Protein AF-A0A1Y1LSM2-F1 (afdb_monomer_lite)

Organism: Photinus pyralis (NCBI:txid7054)

Foldseek 3Di:
DDDDDDDDDDDDDDDPPPPPDPVVNVVVVVVVVVLVPPQPQFPQDPQLVVLCVVLVHDSVVQLVCLVPLDPDPSNLSSLQSSCVVQVQADPVQHGDLVSQLPPQDDVSPPPRPRDCDPVNSVVQSVLLNVQSVVCVVVPDPDDGSSRSSVSSVVSRDDPPPVPDD

Secondary structure (DSSP, 8-state):
----------------------HHHHHHHHHHHHHHH--------HHHHHHHHHTT--HHHHHHHHHHT---HHHHHHHHHHHHHTTSB-TT--B-HHHHHHSSS-TTS----SS--HHHHHHHHHHHHHHHHHHHHS--SS-SHHHHHHHHHHH----TTS---

Radius of gyration: 28.7 Å; chains: 1; bounding box: 76×37×96 Å

pLDDT: mean 72.35, std 20.49, range [31.55, 97.56]

Sequence (165 aa):
MLLPHRQRNNTMFSSCKTFEIPLSILFLLIRLFEVNCMCFMLHVTDEERTCAELANLGKTPVLEFYQTNSESPKFVDYLDCVFLKWNFTTPTGSILFDNIIVSRGLAWKMSRMCEDTFSLIIELTEEFKKSAIFCKENPPSVLSPFTVRKCISENYRLSSRAVKT

InterPro domains:
  IPR036728 Pheromone/general odorant binding protein superfamily [SSF47565] (50-107)

Structure (mmCIF, N/CA/C/O backbone):
data_AF-A0A1Y1LSM2-F1
#
_entry.id   AF-A0A1Y1LSM2-F1
#
loop_
_atom_site.group_PDB
_atom_site.id
_atom_site.type_symbol
_atom_site.label_atom_id
_atom_site.label_alt_id
_atom_site.label_comp_id
_atom_site.label_asym_id
_atom_site.label_entity_id
_atom_site.label_seq_id
_atom_site.pdbx_PDB_ins_code
_atom_site.Cartn_x
_atom_site.Cartn_y
_atom_site.Cartn_z
_atom_site.occupancy
_atom_site.B_iso_or_equiv
_atom_site.auth_seq_id
_atom_site.auth_comp_id
_atom_site.auth_asym_id
_atom_site.auth_atom_id
_atom_site.pdbx_PDB_model_num
ATOM 1 N N . MET A 1 1 ? 57.751 27.047 -78.402 1.00 47.75 1 MET A N 1
ATOM 2 C CA . MET A 1 1 ? 57.325 25.642 -78.605 1.00 47.75 1 MET A CA 1
ATOM 3 C C . MET A 1 1 ? 58.192 24.764 -77.712 1.00 47.75 1 MET A C 1
ATOM 5 O O . MET A 1 1 ? 59.358 25.101 -77.582 1.00 47.75 1 MET A O 1
ATOM 9 N N . LEU A 1 2 ? 57.615 23.689 -77.154 1.00 39.78 2 LEU A N 1
ATOM 10 C CA . LEU A 1 2 ? 58.135 22.742 -76.139 1.00 39.78 2 LEU A CA 1
ATOM 11 C C . LEU A 1 2 ? 57.734 23.047 -74.678 1.00 39.78 2 LEU A C 1
ATOM 13 O O . LEU A 1 2 ? 58.355 23.838 -73.979 1.00 39.78 2 LEU A O 1
ATOM 17 N N . LEU A 1 3 ? 56.672 22.355 -74.244 1.00 42.84 3 LEU A N 1
ATOM 18 C CA . LEU A 1 3 ? 56.463 21.879 -72.867 1.00 42.84 3 LEU A CA 1
ATOM 19 C C . LEU A 1 3 ? 57.553 20.842 -72.522 1.00 42.84 3 LEU A C 1
ATOM 21 O O . LEU A 1 3 ? 58.036 20.179 -73.446 1.00 42.84 3 LEU A O 1
ATOM 25 N N . PRO A 1 4 ? 57.902 20.634 -71.233 1.00 50.62 4 PRO A N 1
ATOM 26 C CA . PRO A 1 4 ? 57.250 19.525 -70.515 1.00 50.62 4 PRO A CA 1
ATOM 27 C C . PRO A 1 4 ? 57.109 19.625 -68.971 1.00 50.62 4 PRO A C 1
ATOM 29 O O . PRO A 1 4 ? 57.801 20.380 -68.304 1.00 50.62 4 PRO A O 1
ATOM 32 N N . HIS A 1 5 ? 56.245 18.726 -68.458 1.00 38.12 5 HIS A N 1
ATOM 33 C CA . HIS A 1 5 ? 56.232 18.030 -67.146 1.00 38.12 5 HIS A CA 1
ATOM 34 C C . HIS A 1 5 ? 56.069 18.861 -65.845 1.00 38.12 5 HIS A C 1
ATOM 36 O O . HIS A 1 5 ? 56.944 19.619 -65.469 1.00 38.12 5 HIS A O 1
ATOM 42 N N . ARG A 1 6 ? 54.935 18.843 -65.114 1.00 43.31 6 ARG A N 1
ATOM 43 C CA . ARG A 1 6 ? 54.225 17.782 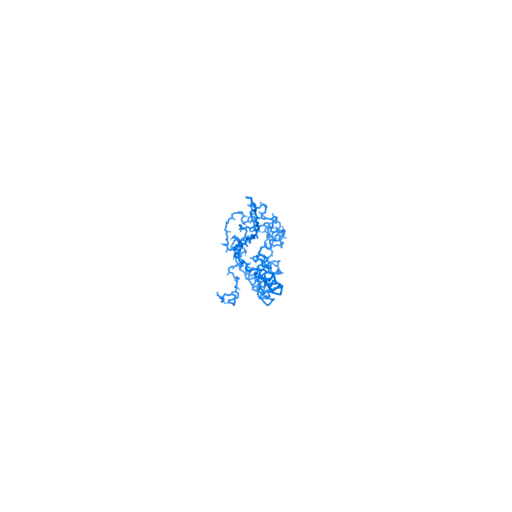-64.333 1.00 43.31 6 ARG A CA 1
ATOM 44 C C . ARG A 1 6 ? 54.916 17.374 -63.014 1.00 43.31 6 ARG A C 1
ATOM 46 O O . ARG A 1 6 ? 55.800 16.534 -63.063 1.00 43.31 6 ARG A O 1
ATOM 53 N N . GLN A 1 7 ? 54.362 17.810 -61.870 1.00 41.25 7 GLN A N 1
ATOM 54 C CA . GLN A 1 7 ? 54.066 17.030 -60.633 1.00 41.25 7 GLN A CA 1
ATOM 55 C C . GLN A 1 7 ? 53.359 17.957 -59.610 1.00 41.25 7 GLN A C 1
ATOM 57 O O . GLN A 1 7 ? 53.897 18.991 -59.251 1.00 41.25 7 GLN A O 1
ATOM 62 N N . ARG A 1 8 ? 52.038 17.840 -59.394 1.00 42.47 8 ARG A N 1
ATOM 63 C CA . ARG A 1 8 ? 51.301 17.089 -58.343 1.00 42.47 8 ARG A CA 1
ATOM 64 C C . ARG A 1 8 ? 51.698 17.375 -56.879 1.00 42.47 8 ARG A C 1
ATOM 66 O O . ARG A 1 8 ? 52.683 16.839 -56.402 1.00 42.47 8 ARG A O 1
ATOM 73 N N . ASN A 1 9 ? 50.787 18.106 -56.222 1.00 43.22 9 ASN A N 1
ATOM 74 C CA . ASN A 1 9 ? 50.176 17.934 -54.892 1.00 43.22 9 ASN A CA 1
ATOM 75 C C . ASN A 1 9 ? 51.058 17.676 -53.662 1.00 43.22 9 ASN A C 1
ATOM 77 O O . ASN A 1 9 ? 51.781 16.695 -53.619 1.00 43.22 9 ASN A O 1
ATOM 81 N N . ASN A 1 10 ? 50.775 18.421 -52.585 1.00 37.28 10 ASN A N 1
ATOM 82 C CA . ASN A 1 10 ? 50.530 17.827 -51.267 1.00 37.28 10 ASN A CA 1
ATOM 83 C C . ASN A 1 10 ? 49.589 18.718 -50.440 1.00 37.28 10 ASN A C 1
ATOM 85 O O . ASN A 1 10 ? 49.974 19.745 -49.889 1.00 37.28 10 ASN A O 1
ATOM 89 N N . THR A 1 11 ? 48.325 18.302 -50.380 1.00 41.06 11 THR A N 1
ATOM 90 C CA . THR A 1 11 ? 47.334 18.724 -49.388 1.00 41.06 11 THR A CA 1
ATOM 91 C C . THR A 1 11 ? 47.706 18.131 -48.034 1.00 41.06 11 THR A C 1
ATOM 93 O O . THR A 1 11 ? 47.759 16.912 -47.877 1.00 41.06 11 THR A O 1
ATOM 96 N N . MET A 1 12 ? 47.947 19.000 -47.061 1.00 37.84 12 MET A N 1
ATOM 97 C CA . MET A 1 12 ? 48.171 18.659 -45.662 1.00 37.84 12 MET A CA 1
ATOM 98 C C . MET A 1 12 ? 46.820 18.301 -45.021 1.00 37.84 12 MET A C 1
ATOM 100 O O . MET A 1 12 ? 46.089 19.177 -44.568 1.00 37.84 12 MET A O 1
ATOM 104 N N . PHE A 1 13 ? 46.451 17.017 -45.025 1.00 40.75 13 PHE A N 1
ATOM 105 C CA . PHE A 1 13 ? 45.347 16.517 -44.203 1.00 40.75 13 PHE A CA 1
ATOM 106 C C . PHE A 1 13 ? 45.872 16.246 -42.792 1.00 40.75 13 PHE A C 1
ATOM 108 O O . PHE A 1 13 ? 46.688 15.351 -42.574 1.00 40.75 13 PHE A O 1
ATOM 115 N N . SER A 1 14 ? 45.411 17.060 -41.841 1.00 39.75 14 SER A N 1
ATOM 116 C CA . SER A 1 14 ? 45.586 16.824 -40.411 1.00 39.75 14 SER A CA 1
ATOM 117 C C . SER A 1 14 ? 44.908 15.504 -40.048 1.00 39.75 14 SER A C 1
ATOM 119 O O . SER A 1 14 ? 43.707 15.327 -40.248 1.00 39.75 14 SER A O 1
ATOM 121 N N . SER A 1 15 ? 45.710 14.552 -39.586 1.00 35.53 15 SER A N 1
ATOM 122 C CA . SER A 1 15 ? 45.278 13.200 -39.260 1.00 35.53 15 SER A CA 1
ATOM 123 C C . SER A 1 15 ? 44.518 13.218 -37.930 1.00 35.53 15 SER A C 1
ATOM 125 O O . SER A 1 15 ? 45.124 13.284 -36.858 1.00 35.53 15 SER A O 1
ATOM 127 N N . CYS A 1 16 ? 43.184 13.176 -37.986 1.00 38.62 16 CYS A N 1
ATOM 128 C CA . CYS A 1 16 ? 42.372 12.750 -36.849 1.00 38.62 16 CYS A CA 1
ATOM 129 C C . CYS A 1 16 ? 42.737 11.292 -36.563 1.00 38.62 16 CYS A C 1
ATOM 131 O O . CYS A 1 16 ? 42.300 10.390 -37.274 1.00 38.62 16 CYS A O 1
ATOM 133 N N . LYS A 1 17 ? 43.570 11.059 -35.544 1.00 37.25 17 LYS A N 1
ATOM 134 C CA . LYS A 1 17 ? 43.844 9.710 -35.047 1.00 37.25 17 LYS A CA 1
ATOM 135 C C . LYS A 1 17 ? 42.517 9.088 -34.617 1.00 37.25 17 LYS A C 1
ATOM 137 O O . LYS A 1 17 ? 41.920 9.520 -33.634 1.00 37.25 17 LYS A O 1
ATOM 142 N N . THR A 1 18 ? 42.061 8.090 -35.362 1.00 49.22 18 THR A N 1
ATOM 143 C CA . THR A 1 18 ? 41.018 7.161 -34.936 1.00 49.22 18 THR A CA 1
ATOM 144 C C . THR A 1 18 ? 41.513 6.465 -33.677 1.00 49.22 18 THR A C 1
ATOM 146 O O . THR A 1 18 ? 42.438 5.657 -33.716 1.00 49.22 18 THR A O 1
ATOM 149 N N . PHE A 1 19 ? 40.959 6.859 -32.534 1.00 52.88 19 PHE A N 1
ATOM 150 C CA . PHE A 1 19 ? 41.212 6.207 -31.260 1.00 52.88 19 PHE A CA 1
ATOM 151 C C . PHE A 1 19 ? 40.471 4.867 -31.293 1.00 52.88 19 PHE A C 1
ATOM 153 O O . PHE A 1 19 ? 39.258 4.814 -31.100 1.00 52.88 19 PHE A O 1
ATOM 160 N N . GLU A 1 20 ? 41.180 3.797 -31.645 1.00 52.34 20 GLU A N 1
ATOM 161 C CA . GLU A 1 20 ? 40.633 2.442 -31.643 1.00 52.34 20 GLU A CA 1
ATOM 162 C C . GLU A 1 20 ? 40.380 2.028 -30.192 1.00 52.34 20 GLU A C 1
ATOM 164 O O . GLU A 1 20 ? 41.292 1.643 -29.462 1.00 52.34 20 GLU A O 1
ATOM 169 N N . ILE A 1 21 ? 39.132 2.170 -29.744 1.00 62.19 21 ILE A N 1
ATOM 170 C CA . ILE A 1 21 ? 38.711 1.654 -28.445 1.00 62.19 21 ILE A CA 1
ATOM 171 C C . ILE A 1 21 ? 38.777 0.123 -28.545 1.00 62.19 21 ILE A C 1
ATOM 173 O O . ILE A 1 21 ? 38.076 -0.455 -29.381 1.00 62.19 21 ILE A O 1
ATOM 177 N N . PRO A 1 22 ? 39.589 -0.554 -27.715 1.00 77.88 22 PRO A N 1
ATOM 178 C CA . PRO A 1 22 ? 39.657 -2.005 -27.711 1.00 77.88 22 PRO A CA 1
ATOM 179 C C . PRO A 1 22 ? 38.264 -2.583 -27.473 1.00 77.88 22 PRO A C 1
ATOM 181 O O . PRO A 1 22 ? 37.556 -2.149 -26.562 1.00 77.88 22 PRO A O 1
ATOM 184 N N . LEU A 1 23 ? 37.887 -3.598 -28.253 1.00 73.75 23 LEU A N 1
ATOM 185 C CA . LEU A 1 23 ? 36.584 -4.262 -28.148 1.00 73.75 23 LEU A CA 1
ATOM 186 C C . LEU A 1 23 ? 36.289 -4.716 -26.702 1.00 73.75 23 LEU A C 1
ATOM 188 O O . LEU A 1 23 ? 35.150 -4.668 -26.254 1.00 73.75 23 LEU A O 1
ATOM 192 N N . SER A 1 24 ? 37.324 -5.090 -25.944 1.00 74.00 24 SER A N 1
ATOM 193 C CA . SER A 1 24 ? 37.239 -5.452 -24.525 1.00 74.00 24 SER A CA 1
ATOM 194 C C . SER A 1 24 ? 36.828 -4.291 -23.616 1.00 74.00 24 SER A C 1
ATOM 196 O O . SER A 1 24 ? 36.041 -4.505 -22.700 1.00 74.00 24 SER A O 1
ATOM 198 N N . ILE A 1 25 ? 37.299 -3.066 -23.878 1.00 79.31 25 ILE A N 1
ATOM 199 C CA . ILE A 1 25 ? 36.873 -1.858 -23.156 1.00 79.31 25 ILE A CA 1
ATOM 200 C C . ILE A 1 25 ? 35.431 -1.517 -23.529 1.00 79.31 25 ILE A C 1
ATOM 202 O O . ILE A 1 25 ? 34.649 -1.176 -22.650 1.00 79.31 25 ILE A O 1
ATOM 206 N N . LEU A 1 26 ? 35.045 -1.682 -24.799 1.00 76.31 26 LEU A N 1
ATOM 207 C CA . LEU A 1 26 ? 33.658 -1.504 -25.231 1.00 76.31 26 LEU A CA 1
ATOM 208 C C . LEU A 1 26 ? 32.720 -2.506 -24.539 1.00 76.31 26 LEU A C 1
ATOM 210 O O . LEU A 1 26 ? 31.691 -2.100 -24.014 1.00 76.31 26 LEU A O 1
ATOM 214 N N . PHE A 1 27 ? 33.089 -3.787 -24.459 1.00 74.12 27 PHE A N 1
ATOM 215 C CA . PHE A 1 27 ? 32.321 -4.792 -23.715 1.00 74.12 27 PHE A CA 1
ATOM 216 C C . PHE A 1 27 ? 32.267 -4.495 -22.218 1.00 74.12 27 PHE A C 1
ATOM 218 O O . PHE A 1 27 ? 31.219 -4.670 -21.608 1.00 74.12 27 PHE A O 1
ATOM 225 N N . LEU A 1 28 ? 33.363 -4.026 -21.620 1.00 71.75 28 LEU A N 1
ATOM 226 C CA . LEU A 1 28 ? 33.403 -3.675 -20.202 1.00 71.75 28 LEU A CA 1
ATOM 227 C C . LEU A 1 28 ? 32.532 -2.443 -19.913 1.00 71.75 28 LEU A C 1
ATOM 229 O O . LEU A 1 28 ? 31.794 -2.443 -18.936 1.00 71.75 28 LEU A O 1
ATOM 233 N N . LEU A 1 29 ? 32.528 -1.449 -20.805 1.00 68.88 29 LEU A N 1
ATOM 234 C CA . LEU A 1 29 ? 31.625 -0.300 -20.744 1.00 68.88 29 LEU A CA 1
ATOM 235 C C . LEU A 1 29 ? 30.168 -0.701 -20.978 1.00 68.88 29 LEU A C 1
ATOM 237 O O . LEU A 1 29 ? 29.321 -0.241 -20.230 1.00 68.88 29 LEU A O 1
ATOM 241 N N . ILE A 1 30 ? 29.864 -1.582 -21.938 1.00 67.44 30 ILE A N 1
ATOM 242 C CA . ILE A 1 30 ? 28.503 -2.105 -22.157 1.00 67.44 30 ILE A CA 1
ATOM 243 C C . ILE A 1 30 ? 28.037 -2.899 -20.939 1.00 67.44 30 ILE A C 1
ATOM 245 O O . ILE A 1 30 ? 26.913 -2.709 -20.508 1.00 67.44 30 ILE A O 1
ATOM 249 N N . ARG A 1 31 ? 28.890 -3.730 -20.330 1.00 58.88 31 ARG A N 1
ATOM 250 C CA . ARG A 1 31 ? 28.556 -4.460 -19.099 1.00 58.88 31 ARG A CA 1
ATOM 251 C C . ARG A 1 31 ? 28.353 -3.523 -17.915 1.00 58.88 31 ARG A C 1
ATOM 253 O O . ARG A 1 31 ? 27.394 -3.698 -17.178 1.00 58.88 31 ARG A O 1
ATOM 260 N N . LEU A 1 32 ? 29.206 -2.515 -17.744 1.00 59.50 32 LEU A N 1
ATOM 261 C CA . LEU A 1 32 ? 29.016 -1.488 -16.716 1.00 59.50 32 LEU A CA 1
ATOM 262 C C . LEU A 1 32 ? 27.750 -0.663 -16.972 1.00 59.50 32 LEU A C 1
ATOM 264 O O . LEU A 1 32 ? 27.062 -0.305 -16.022 1.00 59.50 32 LEU A O 1
ATOM 268 N N . PHE A 1 33 ? 27.416 -0.393 -18.235 1.00 56.50 33 PHE A N 1
ATOM 269 C CA . PHE A 1 33 ? 26.194 0.305 -18.622 1.00 56.50 33 PHE A CA 1
ATOM 270 C C . PHE A 1 33 ? 24.964 -0.580 -18.414 1.00 56.50 33 PHE A C 1
ATOM 272 O O . PHE A 1 33 ? 23.997 -0.098 -17.859 1.00 56.50 33 PHE A O 1
ATOM 279 N N . GLU A 1 34 ? 25.002 -1.873 -18.748 1.00 49.22 34 GLU A N 1
ATOM 280 C CA . GLU A 1 34 ? 23.943 -2.853 -18.455 1.00 49.22 34 GLU A CA 1
ATOM 281 C C . GLU A 1 34 ? 23.713 -2.998 -16.944 1.00 49.22 34 GLU A C 1
ATOM 283 O O . GLU A 1 34 ? 22.567 -3.040 -16.506 1.00 49.22 34 GLU A O 1
ATOM 288 N N . VAL A 1 35 ? 24.779 -3.014 -16.135 1.00 49.84 35 VAL A N 1
ATOM 289 C CA . VAL A 1 35 ? 24.680 -3.070 -14.666 1.00 49.84 35 VAL A CA 1
ATOM 290 C C . VAL A 1 35 ? 24.132 -1.755 -14.092 1.00 49.84 35 VAL A C 1
ATOM 292 O O . VAL A 1 35 ? 23.290 -1.801 -13.201 1.00 49.84 35 VAL A O 1
ATOM 295 N N . ASN A 1 36 ? 24.505 -0.591 -14.643 1.00 42.72 36 ASN A N 1
ATOM 296 C CA . ASN A 1 36 ? 23.924 0.706 -14.253 1.00 42.72 36 ASN A CA 1
ATOM 29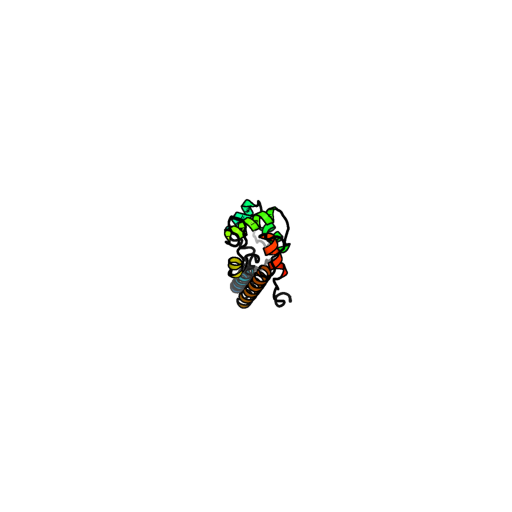7 C C . ASN A 1 36 ? 22.508 0.955 -14.821 1.00 42.72 36 ASN A C 1
ATOM 299 O O . ASN A 1 36 ? 21.746 1.727 -14.241 1.00 42.72 36 ASN A O 1
ATOM 303 N N . CYS A 1 37 ? 22.126 0.318 -15.934 1.00 41.69 37 CYS A N 1
ATOM 304 C CA . CYS A 1 37 ? 20.825 0.485 -16.599 1.00 41.69 37 CYS A CA 1
ATOM 305 C C . CYS A 1 37 ? 19.783 -0.578 -16.234 1.00 41.69 37 CYS A C 1
ATOM 307 O O . CYS A 1 37 ? 18.667 -0.501 -16.742 1.00 41.69 37 CYS A O 1
ATOM 309 N N . MET A 1 38 ? 20.071 -1.524 -15.336 1.00 40.19 38 MET A N 1
ATOM 310 C CA . MET A 1 38 ? 19.031 -2.388 -14.754 1.00 40.19 38 MET A CA 1
ATOM 311 C C . MET A 1 38 ? 18.369 -1.789 -13.510 1.00 40.19 38 MET A C 1
ATOM 313 O O . MET A 1 38 ? 17.702 -2.489 -12.757 1.00 40.19 38 MET A O 1
ATOM 317 N N . CYS A 1 39 ? 18.465 -0.472 -13.335 1.00 46.34 39 CYS A N 1
ATOM 318 C CA . CYS A 1 39 ? 17.629 0.250 -12.395 1.00 46.34 39 CYS A CA 1
ATOM 319 C C . CYS A 1 39 ? 16.242 0.469 -13.020 1.00 46.34 39 CYS A C 1
ATOM 321 O O . CYS A 1 39 ? 15.949 1.534 -13.568 1.00 46.34 39 CYS A O 1
ATOM 323 N N . PHE A 1 40 ? 15.384 -0.556 -12.985 1.00 42.38 40 PHE A N 1
ATOM 324 C CA . PHE A 1 40 ? 13.978 -0.397 -13.363 1.00 42.38 40 PHE A CA 1
ATOM 325 C C . PHE A 1 40 ? 13.284 0.479 -12.316 1.00 42.38 40 PHE A C 1
ATOM 327 O O . PHE A 1 40 ? 12.770 0.023 -11.295 1.00 42.38 40 PHE A O 1
ATOM 334 N N . MET A 1 41 ? 13.310 1.783 -12.576 1.00 48.12 41 MET A N 1
ATOM 335 C CA . MET A 1 41 ? 12.438 2.753 -11.945 1.00 48.12 41 MET A CA 1
ATOM 336 C C . MET A 1 41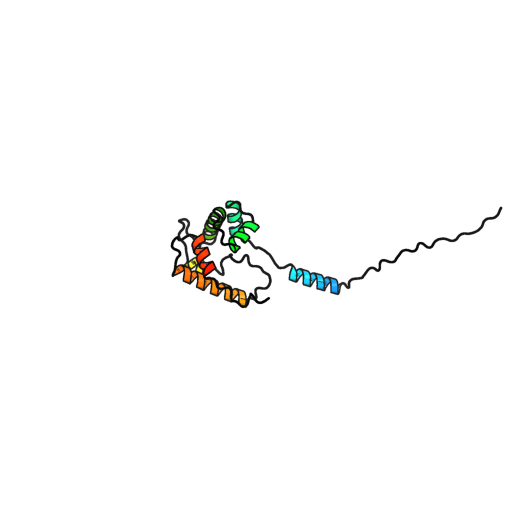 ? 10.981 2.361 -12.233 1.00 48.12 41 MET A C 1
ATOM 338 O O . MET A 1 41 ? 10.572 2.294 -13.388 1.00 48.12 41 MET A O 1
ATOM 342 N N . LEU A 1 42 ? 10.187 2.182 -11.172 1.00 51.09 42 LEU A N 1
ATOM 343 C CA . LEU A 1 42 ? 8.719 2.229 -11.215 1.00 51.09 42 LEU A CA 1
ATOM 344 C C . LEU A 1 42 ? 8.042 1.049 -11.939 1.00 51.09 42 LEU A C 1
ATOM 346 O O . LEU A 1 42 ? 7.317 1.247 -12.917 1.00 51.09 42 LEU A O 1
ATOM 350 N N . HIS A 1 43 ? 8.186 -0.176 -11.425 1.00 56.06 43 HIS A N 1
ATOM 351 C CA . HIS A 1 43 ? 7.258 -1.247 -11.804 1.00 56.06 43 HIS A CA 1
ATOM 352 C C . HIS A 1 43 ? 5.918 -1.043 -11.081 1.00 56.06 43 HIS A C 1
ATOM 354 O O . HIS A 1 43 ? 5.696 -1.551 -9.989 1.00 56.06 43 HIS A O 1
ATOM 360 N N . VAL A 1 44 ? 5.048 -0.232 -11.686 1.00 66.44 44 VAL A N 1
ATOM 361 C CA . VAL A 1 44 ? 3.631 -0.129 -11.314 1.00 66.44 44 VAL A CA 1
ATOM 362 C C . VAL A 1 44 ? 2.958 -1.428 -11.751 1.00 66.44 44 VAL A C 1
ATOM 364 O O . VAL A 1 44 ? 3.018 -1.770 -12.940 1.00 66.44 44 VAL A O 1
ATOM 367 N N . THR A 1 45 ? 2.357 -2.151 -10.808 1.00 77.19 45 THR A N 1
ATOM 368 C CA . THR A 1 45 ? 1.588 -3.373 -11.101 1.00 77.19 45 THR A CA 1
ATOM 369 C C . THR A 1 45 ? 0.428 -3.069 -12.057 1.00 77.19 45 THR A C 1
ATOM 371 O O . THR A 1 45 ? 0.029 -1.912 -12.222 1.00 77.19 45 THR A O 1
ATOM 374 N N . ASP A 1 46 ? -0.110 -4.075 -12.747 1.00 83.06 46 ASP A N 1
ATOM 375 C CA . ASP A 1 46 ? -1.234 -3.843 -13.666 1.00 83.06 46 ASP A CA 1
ATOM 376 C C . ASP A 1 46 ? -2.488 -3.377 -12.901 1.00 83.06 46 ASP A C 1
ATOM 378 O O . ASP A 1 46 ? -3.249 -2.540 -13.399 1.00 83.06 46 ASP A O 1
ATOM 382 N N . GLU A 1 47 ? -2.655 -3.824 -11.653 1.00 86.56 47 GLU A N 1
ATOM 383 C CA . GLU A 1 47 ? -3.686 -3.349 -10.733 1.00 86.56 47 GLU A CA 1
ATOM 384 C C . GLU A 1 47 ? -3.516 -1.861 -10.409 1.00 86.56 47 GLU A C 1
ATOM 386 O O . GLU A 1 47 ? -4.458 -1.084 -10.575 1.00 86.56 47 GLU A O 1
ATOM 391 N N . GLU A 1 48 ? -2.316 -1.438 -10.005 1.00 84.62 48 GLU A N 1
ATOM 392 C CA . GLU A 1 48 ? -2.030 -0.027 -9.719 1.00 84.62 48 GLU A CA 1
ATOM 393 C C . GLU A 1 48 ? -2.170 0.846 -10.965 1.00 84.62 48 GLU A C 1
ATOM 395 O O . GLU A 1 48 ? -2.686 1.957 -10.878 1.00 84.62 48 GLU A O 1
ATOM 400 N N . ARG A 1 49 ? -1.762 0.352 -12.140 1.00 85.25 49 ARG A N 1
ATOM 401 C CA . ARG A 1 49 ? -1.921 1.087 -13.402 1.00 85.25 49 ARG A CA 1
ATOM 402 C C . ARG A 1 49 ? -3.393 1.326 -13.703 1.00 85.25 49 ARG A C 1
ATOM 404 O O . ARG A 1 49 ? -3.773 2.457 -13.984 1.00 85.25 49 ARG A O 1
ATOM 411 N N . THR A 1 50 ? -4.209 0.283 -13.571 1.00 89.38 50 THR A N 1
ATOM 412 C CA . THR A 1 50 ? -5.661 0.373 -13.764 1.00 89.38 50 THR A CA 1
ATOM 413 C C . THR A 1 50 ? -6.275 1.390 -12.800 1.00 89.38 50 THR A C 1
ATOM 415 O O . THR A 1 50 ? -7.057 2.245 -13.207 1.00 89.38 50 THR A O 1
ATOM 418 N N . CYS A 1 51 ? -5.898 1.344 -11.521 1.00 91.06 51 CYS A N 1
ATOM 419 C CA . CYS A 1 51 ? -6.406 2.283 -10.523 1.00 91.06 51 CYS A CA 1
ATOM 420 C C . CYS A 1 51 ? -5.928 3.724 -10.757 1.00 91.06 51 CYS A C 1
ATOM 422 O O . CYS A 1 51 ? -6.693 4.666 -10.555 1.00 91.06 51 CYS A O 1
ATOM 424 N N . ALA A 1 52 ? -4.686 3.914 -11.208 1.00 89.00 52 ALA A N 1
ATOM 425 C CA . ALA A 1 52 ? -4.153 5.228 -11.545 1.00 89.00 52 ALA A CA 1
ATOM 426 C C . ALA A 1 52 ? -4.897 5.839 -12.740 1.00 89.00 52 ALA A C 1
ATOM 428 O O . ALA A 1 52 ? -5.287 7.004 -12.683 1.00 89.00 52 ALA A O 1
ATOM 429 N N . GLU A 1 53 ? -5.167 5.049 -13.782 1.00 89.12 53 GLU A N 1
ATOM 430 C CA . 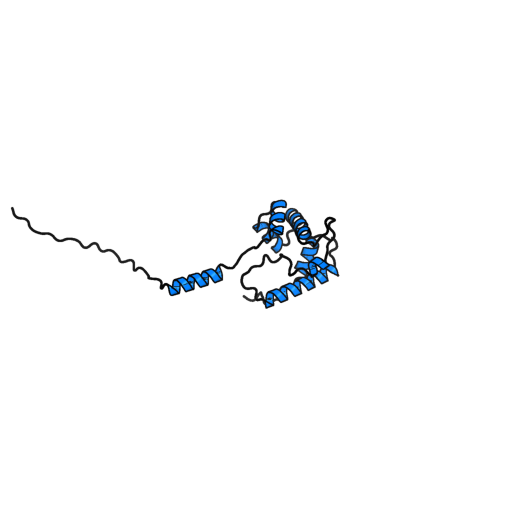GLU A 1 53 ? -5.950 5.479 -14.944 1.00 89.12 53 GLU A CA 1
ATOM 431 C C . GLU A 1 53 ? -7.372 5.903 -14.546 1.00 89.12 53 GLU A C 1
ATOM 433 O O . GLU A 1 53 ? -7.810 6.987 -14.931 1.00 89.12 53 GLU A O 1
ATOM 438 N N . LEU A 1 54 ? -8.056 5.120 -13.701 1.00 88.75 54 LEU A N 1
ATOM 439 C CA . LEU A 1 54 ? -9.388 5.465 -13.180 1.00 88.75 54 LEU A CA 1
ATOM 440 C C . LEU A 1 54 ? -9.388 6.777 -12.380 1.00 88.75 54 LEU A C 1
ATOM 442 O O . LEU A 1 54 ? -10.305 7.587 -12.512 1.00 88.75 54 LEU A O 1
ATOM 446 N N . ALA A 1 55 ? -8.336 7.021 -11.597 1.00 88.25 55 ALA A N 1
ATOM 447 C CA . ALA A 1 55 ? -8.159 8.254 -10.832 1.00 88.25 55 ALA A CA 1
ATOM 448 C C . ALA A 1 55 ? -7.637 9.439 -11.677 1.00 88.25 55 ALA A C 1
ATOM 450 O O . ALA A 1 55 ? -7.409 10.534 -11.150 1.00 88.25 55 ALA A O 1
ATOM 451 N N . ASN A 1 56 ? -7.450 9.257 -12.992 1.00 88.50 56 ASN A N 1
ATOM 452 C CA . ASN A 1 56 ? -6.811 10.224 -13.889 1.00 88.50 56 ASN A CA 1
ATOM 453 C C . ASN A 1 56 ? -5.430 10.676 -13.373 1.00 88.50 56 ASN A C 1
ATOM 455 O O . ASN A 1 56 ? -5.108 11.872 -13.361 1.00 88.50 56 ASN A O 1
ATOM 459 N N . LEU A 1 57 ? -4.634 9.713 -12.903 1.00 84.19 57 LEU A N 1
ATOM 460 C CA . LEU A 1 57 ? -3.270 9.885 -12.423 1.00 84.19 57 LEU A CA 1
ATOM 461 C C . LEU A 1 57 ? -2.272 9.261 -13.400 1.00 84.19 57 LEU A C 1
ATOM 463 O O . LEU A 1 57 ? -2.384 8.103 -13.794 1.00 84.19 57 LEU A O 1
ATOM 467 N N . GLY A 1 58 ? -1.249 10.033 -13.763 1.00 75.81 58 GLY A N 1
ATOM 468 C CA . GLY A 1 58 ? -0.071 9.491 -14.434 1.00 75.81 58 GLY A CA 1
ATOM 469 C C . GLY A 1 58 ? 0.830 8.722 -13.461 1.00 75.81 58 GLY A C 1
ATOM 470 O O . GLY A 1 58 ? 0.703 8.837 -12.242 1.00 75.81 58 GLY A O 1
ATOM 471 N N . LYS A 1 59 ? 1.819 7.998 -13.999 1.00 69.69 59 LYS A N 1
ATOM 472 C CA . LYS A 1 59 ? 2.797 7.237 -13.196 1.00 69.69 59 LYS A CA 1
ATOM 473 C C . LYS A 1 59 ? 3.600 8.117 -12.225 1.00 69.69 59 LYS A C 1
ATOM 475 O O . LYS A 1 59 ? 3.872 7.697 -11.105 1.00 69.69 59 LYS A O 1
ATOM 480 N N . THR A 1 60 ? 3.966 9.330 -12.644 1.00 73.81 60 THR A N 1
ATOM 481 C CA . THR A 1 60 ? 4.765 10.265 -11.830 1.00 73.81 60 THR A CA 1
ATOM 482 C C . THR A 1 60 ? 3.993 10.805 -10.617 1.00 73.81 60 THR A C 1
ATOM 484 O O . THR A 1 60 ? 4.502 10.658 -9.509 1.00 73.81 60 THR A O 1
ATOM 487 N N . PRO A 1 61 ? 2.751 11.319 -10.757 1.00 76.62 61 PRO A N 1
ATOM 488 C CA . PRO A 1 61 ? 1.930 11.706 -9.606 1.00 76.62 61 PRO A CA 1
ATOM 489 C C . PRO A 1 61 ? 1.746 10.605 -8.558 1.00 76.62 61 PRO A C 1
ATOM 491 O O . PRO A 1 61 ? 1.820 10.881 -7.367 1.00 76.62 61 PRO A O 1
ATOM 494 N N . VAL A 1 62 ? 1.544 9.351 -8.979 1.00 77.88 62 VAL A N 1
ATOM 495 C CA . VAL A 1 62 ? 1.400 8.220 -8.045 1.00 77.88 62 VAL A CA 1
ATOM 496 C C . VAL A 1 62 ? 2.649 8.075 -7.171 1.00 77.88 62 VAL A C 1
ATOM 498 O O . VAL A 1 62 ? 2.530 7.985 -5.949 1.00 77.88 62 VAL A O 1
ATOM 501 N N . LEU A 1 63 ? 3.844 8.127 -7.770 1.00 75.69 63 LEU A N 1
ATOM 502 C CA . LEU A 1 63 ? 5.108 8.102 -7.027 1.00 75.69 63 LEU A CA 1
ATOM 503 C C . LEU A 1 63 ? 5.203 9.263 -6.030 1.00 75.69 63 LEU A C 1
ATOM 505 O O . LEU A 1 63 ? 5.534 9.051 -4.863 1.00 75.69 63 LEU A O 1
ATOM 509 N N . GLU A 1 64 ? 4.937 10.484 -6.490 1.00 76.06 64 GLU A N 1
ATOM 510 C CA . GLU A 1 64 ? 5.017 11.689 -5.658 1.00 76.06 64 GLU A CA 1
ATOM 511 C C . GLU A 1 64 ? 4.058 11.605 -4.469 1.00 76.06 64 GLU A C 1
ATOM 513 O O . GLU A 1 64 ? 4.423 11.945 -3.341 1.00 76.06 64 GLU A O 1
ATOM 518 N N . PHE A 1 65 ? 2.851 11.085 -4.680 1.00 80.12 65 PHE A N 1
ATOM 519 C CA . PHE A 1 65 ? 1.876 10.897 -3.614 1.00 80.12 65 PHE A CA 1
ATOM 520 C C . PHE A 1 65 ? 2.303 9.843 -2.598 1.00 80.12 65 PHE A C 1
ATOM 522 O O . PHE A 1 65 ? 2.139 10.065 -1.393 1.00 80.12 65 PHE A O 1
ATOM 529 N N . TYR A 1 66 ? 2.927 8.748 -3.045 1.00 76.44 66 TYR A N 1
ATOM 530 C CA . TYR A 1 66 ? 3.516 7.780 -2.123 1.00 76.44 66 TYR A CA 1
ATOM 531 C C . TYR A 1 66 ? 4.632 8.397 -1.265 1.00 76.44 66 TYR A C 1
ATOM 533 O O . TYR A 1 66 ? 4.73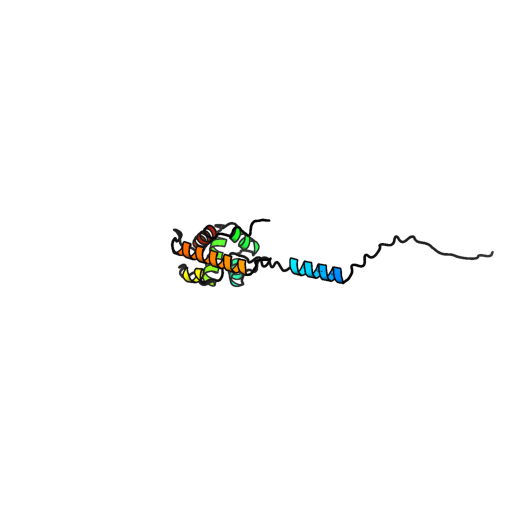2 8.073 -0.084 1.00 76.44 66 TYR A O 1
ATOM 541 N N . GLN A 1 67 ? 5.442 9.302 -1.819 1.00 73.56 67 GLN A N 1
ATOM 542 C CA . GLN A 1 67 ? 6.543 9.951 -1.093 1.00 73.56 67 GLN A CA 1
ATOM 543 C C . GLN A 1 67 ? 6.076 11.044 -0.129 1.00 73.56 67 GLN A C 1
ATOM 545 O O . GLN A 1 67 ? 6.658 11.223 0.937 1.00 73.56 67 GLN A O 1
ATOM 550 N N . THR A 1 68 ? 5.037 11.784 -0.505 1.00 72.75 68 THR A N 1
ATOM 551 C CA . THR A 1 68 ? 4.563 12.960 0.242 1.00 72.75 68 THR A CA 1
ATOM 552 C C . THR A 1 68 ? 3.421 12.653 1.202 1.00 72.75 68 THR A C 1
ATOM 554 O O . THR A 1 68 ? 3.038 13.525 1.975 1.00 72.75 68 THR A O 1
ATOM 557 N N . ASN A 1 69 ? 2.867 11.435 1.165 1.00 71.19 69 ASN A N 1
ATOM 558 C CA . ASN A 1 69 ? 1.623 11.094 1.858 1.00 71.19 69 ASN A CA 1
ATOM 559 C C . ASN A 1 69 ? 0.487 12.073 1.521 1.00 71.19 69 ASN A C 1
ATOM 561 O O . ASN A 1 69 ? -0.266 12.480 2.402 1.00 71.19 69 ASN A O 1
ATOM 565 N N . SER A 1 70 ? 0.391 12.458 0.244 1.00 78.31 70 SER A N 1
ATOM 566 C CA . SER A 1 70 ? -0.568 13.458 -0.223 1.00 78.31 70 SER A CA 1
ATOM 567 C C . SER A 1 70 ? -2.003 13.105 0.164 1.00 78.31 70 SER A C 1
ATOM 569 O O . SER A 1 70 ? -2.454 11.988 -0.056 1.00 78.31 70 SER A O 1
ATOM 571 N N . GLU A 1 71 ? -2.746 14.086 0.669 1.00 84.12 71 GLU A N 1
ATOM 572 C CA . GLU A 1 71 ? -4.180 13.975 0.978 1.00 84.12 71 GLU A CA 1
ATOM 573 C C . GLU A 1 71 ? -5.058 14.364 -0.231 1.00 84.12 71 GLU A C 1
ATOM 575 O O . GLU A 1 71 ? -6.213 14.758 -0.087 1.00 84.12 71 GLU A O 1
ATOM 580 N N . SER A 1 72 ? -4.510 14.287 -1.452 1.00 88.00 72 SER A N 1
ATOM 581 C CA . SER A 1 72 ? -5.258 14.576 -2.677 1.00 88.00 72 SER A CA 1
ATOM 582 C C . SER A 1 72 ? -6.456 13.625 -2.825 1.00 88.00 72 SER A C 1
ATOM 584 O O . SER A 1 72 ? -6.253 12.411 -2.755 1.00 88.00 72 SER A O 1
ATOM 586 N N . PRO A 1 73 ? -7.672 14.120 -3.137 1.00 89.19 73 PRO A N 1
ATOM 587 C CA . PRO A 1 73 ? -8.837 13.263 -3.372 1.00 89.19 73 PRO A CA 1
ATOM 588 C C . PRO A 1 73 ? -8.583 12.182 -4.429 1.00 89.19 73 PRO A C 1
ATOM 590 O O . PRO A 1 73 ? -8.922 11.026 -4.224 1.00 89.19 73 PRO A O 1
ATOM 593 N N . LYS A 1 74 ? -7.859 12.522 -5.505 1.00 89.31 74 LYS A N 1
ATOM 594 C CA . LYS A 1 74 ? -7.482 11.552 -6.545 1.00 89.31 74 LYS A CA 1
ATOM 595 C C . LYS A 1 74 ? -6.602 10.426 -6.007 1.00 89.31 74 LYS A C 1
ATOM 597 O O . LYS A 1 74 ? -6.667 9.303 -6.492 1.00 89.31 74 LYS A O 1
ATOM 602 N N . PHE A 1 75 ? -5.742 10.731 -5.036 1.00 88.44 75 PHE A N 1
ATOM 603 C CA . PHE A 1 75 ? -4.903 9.716 -4.413 1.00 88.44 75 PHE A CA 1
ATOM 604 C C . PHE A 1 75 ? -5.700 8.844 -3.443 1.00 88.44 75 PHE A C 1
ATOM 606 O O . PHE A 1 75 ? -5.434 7.650 -3.360 1.00 88.44 75 PHE A O 1
ATOM 613 N N . VAL A 1 76 ? -6.701 9.407 -2.763 1.00 90.31 76 VAL A N 1
ATOM 614 C CA . VAL A 1 76 ? -7.653 8.629 -1.958 1.00 90.31 76 VAL A CA 1
ATOM 615 C C . VAL A 1 76 ? -8.413 7.641 -2.846 1.00 90.31 76 VAL A C 1
ATOM 617 O O . VAL A 1 76 ? -8.357 6.446 -2.575 1.00 90.31 76 VAL A O 1
ATOM 620 N N . ASP A 1 77 ? -8.989 8.100 -3.962 1.00 91.69 77 ASP A N 1
ATOM 621 C CA . ASP A 1 77 ? -9.700 7.236 -4.920 1.00 91.69 77 ASP A CA 1
ATOM 622 C C . ASP A 1 77 ? -8.791 6.125 -5.475 1.00 91.69 77 ASP A C 1
ATOM 624 O O . ASP A 1 77 ? -9.179 4.959 -5.599 1.00 91.69 77 ASP A O 1
ATOM 628 N N . TYR A 1 78 ? -7.542 6.482 -5.783 1.00 91.75 78 TYR A N 1
ATOM 629 C CA . TYR A 1 78 ? -6.517 5.533 -6.198 1.00 91.75 78 TYR A CA 1
ATOM 630 C C . TYR A 1 78 ? -6.247 4.472 -5.119 1.00 91.75 78 TYR A C 1
ATOM 632 O O . TYR A 1 78 ? -6.242 3.279 -5.426 1.00 91.75 78 TYR A O 1
ATOM 640 N N . LEU A 1 79 ? -6.053 4.875 -3.858 1.00 91.25 79 LEU A N 1
ATOM 641 C CA . LEU A 1 79 ? -5.789 3.951 -2.752 1.00 91.25 79 LEU A CA 1
ATOM 642 C C . LEU A 1 79 ? -6.978 3.038 -2.465 1.00 91.25 79 LEU A C 1
ATOM 644 O O . LEU A 1 79 ? -6.767 1.856 -2.200 1.00 91.25 79 LEU A O 1
ATOM 648 N N . ASP A 1 80 ? -8.202 3.552 -2.555 1.00 93.19 80 ASP A N 1
ATOM 649 C CA . ASP A 1 80 ? -9.417 2.762 -2.373 1.00 93.19 80 ASP A CA 1
ATOM 650 C C . ASP A 1 80 ? -9.516 1.655 -3.430 1.00 93.19 80 ASP A C 1
ATOM 652 O O . ASP A 1 80 ? -9.744 0.486 -3.101 1.00 93.19 80 ASP A O 1
ATOM 656 N N . CYS A 1 81 ? -9.249 1.995 -4.695 1.00 93.38 81 CYS A N 1
ATOM 657 C CA . CYS A 1 81 ? -9.190 1.025 -5.786 1.00 93.38 81 CYS A CA 1
ATOM 658 C C . CYS A 1 81 ? -8.096 -0.028 -5.559 1.00 93.38 81 CYS A C 1
ATOM 660 O O . CYS A 1 81 ? -8.340 -1.230 -5.692 1.00 93.38 81 CYS A O 1
ATOM 662 N N . VAL A 1 82 ? -6.892 0.410 -5.190 1.00 91.62 82 VAL A N 1
ATOM 663 C CA . VAL A 1 82 ? -5.736 -0.472 -5.006 1.00 91.62 82 VAL A CA 1
ATOM 664 C C . VAL A 1 82 ? -5.935 -1.424 -3.824 1.00 91.62 82 VAL A C 1
ATOM 666 O O . VAL A 1 82 ? -5.694 -2.624 -3.956 1.00 91.62 82 VAL A O 1
ATOM 669 N N . PHE A 1 83 ? -6.439 -0.932 -2.689 1.00 92.94 83 PHE A N 1
ATOM 670 C CA . PHE A 1 83 ? -6.731 -1.774 -1.525 1.00 92.94 83 PHE A CA 1
ATOM 671 C C . PHE A 1 83 ? -7.783 -2.835 -1.848 1.00 92.94 83 PHE A C 1
ATOM 673 O O . PHE A 1 83 ? -7.651 -3.975 -1.399 1.00 92.94 83 PHE A O 1
ATOM 680 N N . LEU A 1 84 ? -8.777 -2.501 -2.673 1.00 94.31 84 LEU A N 1
ATOM 681 C CA . LEU A 1 84 ? -9.766 -3.474 -3.122 1.00 94.31 84 LEU A CA 1
ATOM 682 C C . LEU A 1 84 ? -9.125 -4.543 -4.021 1.00 94.31 84 LEU A C 1
ATOM 684 O O . LEU A 1 84 ? -9.351 -5.735 -3.819 1.00 94.31 84 LEU A O 1
ATOM 688 N N . LYS A 1 85 ? -8.292 -4.141 -4.991 1.00 92.31 85 LYS A N 1
ATOM 689 C CA . LYS A 1 85 ? -7.604 -5.070 -5.908 1.00 92.31 85 LYS A CA 1
ATOM 690 C C . LYS A 1 85 ? -6.635 -6.009 -5.194 1.00 92.31 85 LYS A C 1
ATOM 692 O O . LYS A 1 85 ? -6.533 -7.172 -5.573 1.00 92.31 85 LYS A O 1
ATOM 697 N N . TRP A 1 86 ? -5.973 -5.536 -4.143 1.00 90.19 86 TRP A N 1
ATOM 698 C CA . TRP A 1 86 ? -5.074 -6.347 -3.319 1.00 90.19 86 TRP A CA 1
ATOM 699 C C . TRP A 1 86 ? -5.779 -7.136 -2.217 1.00 90.19 86 TRP A C 1
ATOM 701 O O . TRP A 1 86 ? -5.113 -7.804 -1.427 1.00 90.19 86 TRP A O 1
ATOM 711 N N . ASN A 1 87 ? -7.114 -7.094 -2.163 1.00 93.50 87 ASN A N 1
ATOM 712 C CA . ASN A 1 87 ? -7.905 -7.773 -1.141 1.00 93.50 87 ASN A CA 1
ATOM 713 C C . ASN A 1 87 ? -7.558 -7.307 0.291 1.00 93.50 87 ASN A C 1
ATOM 715 O O . ASN A 1 87 ? -7.565 -8.087 1.242 1.00 93.50 87 ASN A O 1
ATOM 719 N N . PHE A 1 88 ? -7.229 -6.026 0.454 1.00 94.00 88 PHE A N 1
ATOM 720 C CA . PHE A 1 88 ? -7.020 -5.372 1.751 1.00 94.00 88 PHE A CA 1
ATOM 721 C C . PHE A 1 88 ? -8.271 -4.671 2.258 1.00 94.00 88 PHE A C 1
ATOM 723 O O . PHE A 1 88 ? -8.344 -4.329 3.436 1.00 94.00 88 PHE A O 1
ATOM 730 N N . THR A 1 89 ? -9.257 -4.475 1.391 1.00 96.31 89 THR A N 1
ATOM 731 C CA . THR A 1 89 ? -10.598 -4.036 1.755 1.00 96.31 89 THR A CA 1
ATOM 732 C C . THR A 1 89 ? -11.647 -4.972 1.184 1.00 96.31 89 THR A C 1
ATOM 734 O O . THR A 1 89 ? -11.475 -5.562 0.118 1.00 96.31 89 THR A O 1
ATOM 737 N N . THR A 1 90 ? -12.768 -5.096 1.889 1.00 96.56 90 THR A N 1
ATOM 738 C CA . THR A 1 90 ? -13.986 -5.677 1.320 1.00 96.56 90 THR A CA 1
ATOM 739 C C . THR A 1 90 ? -14.641 -4.693 0.339 1.00 96.56 90 THR A C 1
ATOM 741 O O . THR A 1 90 ? -14.401 -3.485 0.428 1.00 96.56 90 THR A O 1
ATOM 744 N N . PRO A 1 91 ? -15.563 -5.149 -0.532 1.00 93.81 91 PRO A N 1
ATOM 745 C CA . PRO A 1 91 ? -16.371 -4.252 -1.366 1.00 93.81 91 PRO A CA 1
ATOM 746 C C . PRO A 1 91 ? -17.210 -3.236 -0.572 1.00 93.81 91 PRO A C 1
ATOM 748 O O . PRO A 1 91 ? -17.639 -2.229 -1.121 1.00 93.81 91 PRO A O 1
ATOM 751 N N . THR A 1 92 ? -17.451 -3.494 0.718 1.00 94.25 92 THR A N 1
ATOM 752 C CA . THR A 1 92 ? -18.155 -2.585 1.637 1.00 94.25 92 THR A CA 1
ATOM 753 C C . THR A 1 92 ? -17.224 -1.586 2.332 1.00 94.25 92 THR A C 1
ATOM 755 O O . THR A 1 92 ? -17.691 -0.805 3.154 1.00 94.25 92 THR A O 1
ATOM 758 N N . GLY A 1 93 ? -15.917 -1.623 2.047 1.00 91.88 93 GLY A N 1
ATOM 759 C CA . GLY A 1 93 ? -14.918 -0.704 2.599 1.00 91.88 93 GLY A CA 1
ATOM 760 C C . GLY A 1 93 ? -14.288 -1.136 3.927 1.00 91.88 93 GLY A C 1
ATOM 761 O O . GLY A 1 93 ? -13.560 -0.358 4.537 1.00 91.88 93 GLY A O 1
ATOM 762 N N . SER A 1 94 ? -14.531 -2.361 4.405 1.00 96.50 94 SER A N 1
ATOM 763 C CA . SER A 1 94 ? -13.935 -2.846 5.658 1.00 96.50 94 SER A CA 1
ATOM 764 C C . SER A 1 94 ? -12.477 -3.256 5.448 1.00 96.50 94 SER A C 1
ATOM 766 O O . SER A 1 94 ? -12.192 -4.056 4.561 1.00 96.50 94 SER A O 1
ATOM 768 N N . ILE A 1 95 ? -11.563 -2.740 6.276 1.00 96.31 95 ILE A N 1
ATOM 769 C CA . ILE A 1 95 ? -10.125 -3.044 6.208 1.00 96.31 95 ILE A CA 1
ATOM 770 C C . ILE A 1 95 ? -9.846 -4.464 6.721 1.00 96.31 95 ILE A C 1
ATOM 772 O O . ILE A 1 95 ? -10.247 -4.836 7.823 1.00 96.31 95 ILE A O 1
ATOM 776 N N . LEU A 1 96 ? -9.095 -5.235 5.940 1.00 96.00 96 LEU A N 1
ATOM 777 C CA . LEU A 1 96 ? -8.687 -6.611 6.209 1.00 96.00 96 LEU A CA 1
ATOM 778 C C . LEU A 1 96 ? -7.210 -6.647 6.625 1.00 96.00 96 LEU A C 1
ATOM 780 O O . LEU A 1 96 ? -6.336 -7.021 5.843 1.00 96.00 96 LEU A O 1
ATOM 784 N N . PHE A 1 97 ? -6.919 -6.259 7.872 1.00 94.62 97 PHE A N 1
ATOM 785 C CA . PHE A 1 97 ? -5.541 -6.205 8.384 1.00 94.62 97 PHE A CA 1
ATOM 786 C C . PHE A 1 97 ? -4.788 -7.532 8.265 1.00 94.62 97 PHE A C 1
ATOM 788 O O . PHE A 1 97 ? -3.594 -7.515 7.989 1.00 94.62 97 PHE A O 1
ATOM 795 N N . ASP A 1 98 ? -5.460 -8.672 8.427 1.00 95.25 98 ASP A N 1
ATOM 796 C CA . ASP A 1 98 ? -4.805 -9.980 8.306 1.00 95.25 98 ASP A CA 1
ATOM 797 C C . ASP A 1 98 ? -4.232 -10.197 6.902 1.00 95.25 98 ASP A C 1
ATOM 799 O O . ASP A 1 98 ? -3.106 -10.674 6.771 1.00 95.25 98 ASP A O 1
ATOM 803 N N . ASN A 1 99 ? -4.938 -9.740 5.864 1.00 94.00 99 ASN A N 1
ATOM 804 C CA . ASN A 1 99 ? -4.459 -9.795 4.483 1.00 94.00 99 ASN A CA 1
ATOM 805 C C . ASN A 1 99 ? -3.285 -8.831 4.255 1.00 94.00 99 ASN A C 1
ATOM 807 O O . ASN A 1 99 ? -2.332 -9.173 3.556 1.00 94.00 99 ASN A O 1
ATOM 811 N N . ILE A 1 100 ? -3.315 -7.654 4.891 1.00 91.69 100 ILE A N 1
ATOM 812 C CA . ILE A 1 100 ? -2.211 -6.684 4.851 1.00 91.69 100 ILE A CA 1
ATOM 813 C C . ILE A 1 100 ? -0.955 -7.283 5.504 1.00 91.69 100 ILE A C 1
ATOM 815 O O . ILE A 1 100 ? 0.122 -7.234 4.915 1.00 91.69 100 ILE A O 1
ATOM 819 N N . ILE A 1 101 ? -1.087 -7.897 6.683 1.00 91.12 101 ILE A N 1
ATOM 820 C CA . ILE A 1 101 ? 0.019 -8.468 7.474 1.00 91.12 101 ILE A CA 1
ATOM 821 C C . ILE A 1 101 ? 0.716 -9.622 6.741 1.00 91.12 101 ILE A C 1
ATOM 823 O O . ILE A 1 101 ? 1.932 -9.772 6.856 1.00 91.12 101 ILE A O 1
ATOM 827 N N . VAL A 1 102 ? -0.031 -10.449 6.003 1.00 90.00 102 VAL A N 1
ATOM 828 C CA . VAL A 1 102 ? 0.543 -11.571 5.235 1.00 90.00 102 VAL A CA 1
ATOM 829 C C . VAL A 1 102 ? 1.050 -11.165 3.849 1.00 90.00 102 VAL A C 1
ATOM 831 O O . VAL A 1 102 ? 1.690 -11.975 3.175 1.00 90.00 102 VAL A O 1
ATOM 834 N N . SER A 1 103 ? 0.785 -9.931 3.408 1.00 83.75 103 SER A N 1
ATOM 835 C CA . SER A 1 103 ? 1.316 -9.431 2.140 1.00 83.75 103 SER A CA 1
ATOM 836 C C . SER A 1 103 ? 2.843 -9.298 2.219 1.00 83.75 103 SER A C 1
ATOM 838 O O . SER A 1 103 ? 3.394 -8.874 3.235 1.00 83.75 103 SER A O 1
ATOM 840 N N . ARG A 1 104 ? 3.557 -9.692 1.154 1.00 67.00 104 ARG A N 1
ATOM 841 C CA . ARG A 1 104 ? 5.038 -9.755 1.110 1.00 67.00 104 ARG A CA 1
ATOM 842 C C . ARG A 1 104 ? 5.705 -8.380 0.953 1.00 67.00 104 ARG A C 1
ATOM 844 O O . ARG A 1 104 ? 6.697 -8.241 0.247 1.00 67.00 104 ARG A O 1
ATOM 851 N N . GLY A 1 105 ? 5.153 -7.374 1.615 1.00 64.12 105 GLY A N 1
ATOM 852 C CA . GLY A 1 105 ? 5.504 -5.980 1.426 1.00 64.12 105 GLY A CA 1
ATOM 853 C C . GLY A 1 105 ? 4.459 -5.282 0.571 1.00 64.12 105 GLY A C 1
ATOM 854 O O . GLY A 1 105 ? 4.098 -5.709 -0.523 1.00 64.12 105 GLY A O 1
ATOM 855 N N . LEU A 1 106 ? 3.966 -4.184 1.110 1.00 56.25 106 LEU A N 1
ATOM 856 C CA . LEU A 1 106 ? 3.125 -3.231 0.418 1.00 56.25 106 LEU A CA 1
ATOM 857 C C . LEU A 1 106 ? 3.897 -2.660 -0.800 1.00 56.25 106 LEU A C 1
ATOM 859 O O . LEU A 1 106 ? 5.077 -2.330 -0.663 1.00 56.25 106 LEU A O 1
ATOM 863 N N . ALA A 1 107 ? 3.252 -2.452 -1.961 1.00 51.09 107 ALA A N 1
ATOM 864 C CA . ALA A 1 107 ? 3.864 -1.829 -3.163 1.00 51.09 107 ALA A CA 1
ATOM 865 C C . ALA A 1 107 ? 4.228 -0.332 -2.988 1.00 51.09 107 ALA A C 1
ATOM 867 O O . ALA A 1 107 ? 4.416 0.441 -3.918 1.00 51.09 107 ALA A O 1
ATOM 868 N N . TRP A 1 108 ? 4.368 0.087 -1.740 1.00 52.25 108 TRP A N 1
ATOM 869 C CA . TRP A 1 108 ? 4.830 1.391 -1.294 1.00 52.25 108 TRP A CA 1
ATOM 870 C C . TRP A 1 108 ? 6.280 1.641 -1.622 1.00 52.25 108 TRP A C 1
ATOM 872 O O . TRP A 1 108 ? 6.707 2.780 -1.801 1.00 52.25 108 TRP A O 1
ATOM 882 N N . LYS A 1 109 ? 7.032 0.554 -1.751 1.00 48.78 109 LYS A N 1
ATOM 883 C CA . LYS A 1 109 ? 8.169 0.564 -2.633 1.00 48.78 109 LYS A CA 1
ATOM 884 C C . LYS A 1 109 ? 7.621 0.322 -4.028 1.00 48.78 109 LYS A C 1
ATOM 886 O O . LYS A 1 109 ? 7.430 -0.820 -4.430 1.00 48.78 109 LYS A O 1
ATOM 891 N N . MET A 1 110 ? 7.528 1.395 -4.808 1.00 42.09 110 MET A N 1
ATOM 892 C CA . MET A 1 110 ? 8.008 1.286 -6.179 1.00 42.09 110 MET A CA 1
ATOM 893 C C . MET A 1 110 ? 9.430 0.756 -6.049 1.00 42.09 110 MET A C 1
ATOM 895 O O . MET A 1 110 ? 10.344 1.507 -5.701 1.00 42.09 110 MET A O 1
ATOM 899 N N . SER A 1 111 ? 9.571 -0.570 -6.118 1.00 39.38 111 SER A N 1
ATOM 900 C CA . SER A 1 111 ? 10.807 -1.241 -5.763 1.00 39.38 111 SER A CA 1
ATOM 901 C C . SER A 1 111 ? 11.843 -0.760 -6.753 1.00 39.38 111 SER A C 1
ATOM 903 O O . SER A 1 111 ? 11.801 -1.098 -7.936 1.00 39.38 111 SER A O 1
ATOM 905 N N . ARG A 1 112 ? 12.735 0.095 -6.262 1.00 43.88 112 ARG A N 1
ATOM 906 C CA . ARG A 1 112 ? 13.963 0.462 -6.938 1.00 43.88 112 ARG A CA 1
ATOM 907 C C . ARG A 1 112 ? 14.776 -0.826 -6.966 1.00 43.88 112 ARG A C 1
ATOM 909 O O . ARG A 1 112 ? 15.403 -1.173 -5.973 1.00 43.88 112 ARG A O 1
ATOM 916 N N . MET A 1 113 ? 14.680 -1.583 -8.060 1.00 40.38 113 MET A N 1
ATOM 917 C CA . MET A 1 113 ? 15.529 -2.749 -8.327 1.00 40.38 113 MET A CA 1
ATOM 918 C C . MET A 1 113 ? 16.950 -2.283 -8.645 1.00 40.38 113 MET A C 1
ATOM 920 O O . MET A 1 113 ? 17.475 -2.489 -9.730 1.00 40.38 113 MET A O 1
ATOM 924 N N . CYS A 1 114 ? 17.551 -1.570 -7.707 1.00 48.97 114 CYS A N 1
ATOM 925 C CA . CYS A 1 114 ? 18.890 -1.040 -7.824 1.00 48.97 114 CYS A CA 1
ATOM 926 C C . CYS A 1 114 ? 19.477 -1.255 -6.430 1.00 48.97 114 CYS A C 1
ATOM 928 O O . CYS A 1 114 ? 19.355 -0.405 -5.559 1.00 48.97 114 CYS A O 1
ATOM 930 N N . GLU A 1 115 ? 20.004 -2.465 -6.221 1.00 44.03 115 GLU A N 1
ATOM 931 C CA . GLU A 1 115 ? 20.870 -2.841 -5.090 1.00 44.03 115 GLU A CA 1
ATOM 932 C C . GLU A 1 115 ? 20.240 -3.202 -3.726 1.00 44.03 115 GLU A C 1
ATOM 934 O O . GLU A 1 115 ? 20.956 -3.267 -2.727 1.00 44.03 115 GLU A O 1
ATOM 939 N N . ASP A 1 116 ? 18.955 -3.565 -3.633 1.00 51.88 116 ASP A N 1
ATOM 940 C CA . ASP A 1 116 ? 18.457 -4.170 -2.384 1.00 51.88 116 ASP A CA 1
ATOM 941 C C . ASP A 1 116 ? 18.940 -5.639 -2.272 1.00 51.88 116 ASP A C 1
ATOM 943 O O . ASP A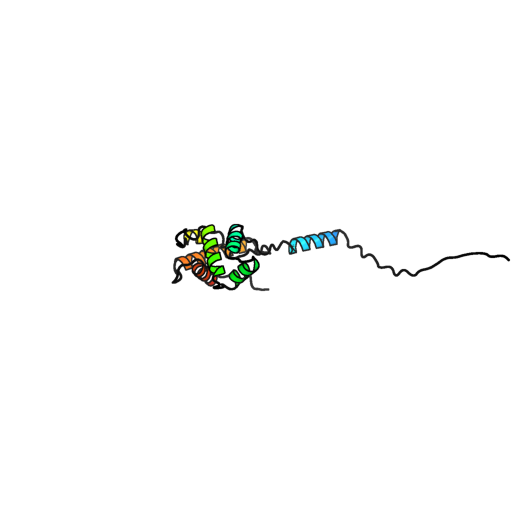 1 116 ? 18.404 -6.548 -2.907 1.00 51.88 116 ASP A O 1
ATOM 947 N N . THR A 1 117 ? 19.980 -5.889 -1.465 1.00 59.62 117 THR A N 1
ATOM 948 C CA . THR A 1 117 ? 20.431 -7.253 -1.110 1.00 59.62 117 THR A CA 1
ATOM 949 C C . THR A 1 117 ? 19.280 -8.093 -0.528 1.00 59.62 117 THR A C 1
ATOM 951 O O . THR A 1 117 ? 18.401 -7.567 0.152 1.00 59.62 117 THR A O 1
ATOM 954 N N . PHE A 1 118 ? 19.284 -9.418 -0.732 1.00 63.88 118 PHE A N 1
ATOM 955 C CA . PHE A 1 118 ? 18.228 -10.322 -0.233 1.00 63.88 118 PHE A CA 1
ATOM 956 C C . PHE A 1 118 ? 17.943 -10.159 1.273 1.00 63.88 118 PHE A C 1
ATOM 958 O O . PHE A 1 118 ? 16.792 -10.188 1.703 1.00 63.88 118 PHE A O 1
ATOM 965 N N . SER A 1 119 ? 18.984 -9.911 2.072 1.00 65.69 119 SER A N 1
ATOM 966 C CA . SER A 1 119 ? 18.872 -9.601 3.502 1.00 65.69 119 SER A CA 1
ATOM 967 C C . SER A 1 119 ? 18.058 -8.339 3.788 1.00 65.69 119 SER A C 1
ATOM 969 O O . SER A 1 119 ? 17.265 -8.330 4.725 1.00 65.69 119 SER A O 1
ATOM 971 N N . LEU A 1 120 ? 18.214 -7.296 2.969 1.00 68.44 120 LEU A N 1
ATOM 972 C CA . LEU A 1 120 ? 17.470 -6.050 3.119 1.00 68.44 120 LEU A CA 1
ATOM 973 C C . LEU A 1 120 ? 15.989 -6.255 2.776 1.00 68.44 120 LEU A C 1
ATOM 975 O O . LEU A 1 120 ? 15.126 -5.733 3.468 1.00 68.44 120 LEU A O 1
ATOM 979 N N . ILE A 1 121 ? 15.673 -7.079 1.773 1.00 70.06 121 ILE A N 1
ATOM 980 C CA . ILE A 1 121 ? 14.280 -7.417 1.431 1.00 70.06 121 ILE A CA 1
ATOM 981 C C . ILE A 1 121 ? 13.577 -8.117 2.604 1.00 70.06 121 ILE A C 1
ATOM 983 O O . ILE A 1 121 ? 12.440 -7.771 2.933 1.00 70.06 121 ILE A O 1
ATOM 987 N N . ILE A 1 122 ? 14.251 -9.070 3.258 1.00 73.56 122 ILE A N 1
ATOM 988 C CA . ILE A 1 122 ? 13.708 -9.761 4.438 1.00 73.56 122 ILE A CA 1
ATOM 989 C C . ILE A 1 122 ? 13.463 -8.765 5.574 1.00 73.56 122 ILE A C 1
ATOM 991 O O . ILE A 1 122 ? 12.362 -8.725 6.119 1.00 73.56 122 ILE A O 1
ATOM 995 N N . GLU A 1 123 ? 14.460 -7.944 5.909 1.00 76.69 123 GLU A N 1
ATOM 996 C CA . GLU A 1 123 ? 14.359 -6.964 6.996 1.00 76.69 123 GLU A CA 1
ATOM 997 C C . GLU A 1 123 ? 13.202 -5.984 6.766 1.00 76.69 123 GLU A C 1
ATOM 999 O O . GLU A 1 123 ? 12.382 -5.764 7.655 1.00 76.69 123 GLU A O 1
ATOM 1004 N N . LEU A 1 124 ? 13.068 -5.462 5.546 1.00 76.81 124 LEU A N 1
ATOM 1005 C CA . LEU A 1 124 ? 11.990 -4.544 5.184 1.00 76.81 124 LEU A CA 1
ATOM 1006 C C . LEU A 1 124 ? 10.606 -5.205 5.228 1.00 76.81 124 LEU A C 1
ATOM 1008 O O . LEU A 1 124 ? 9.633 -4.534 5.572 1.00 76.81 124 LEU A O 1
ATOM 1012 N N . THR A 1 125 ? 10.512 -6.494 4.892 1.00 79.69 125 THR A N 1
ATOM 1013 C CA . THR A 1 125 ? 9.258 -7.260 4.979 1.00 79.69 125 THR A CA 1
ATOM 1014 C C . THR A 1 125 ? 8.842 -7.462 6.436 1.00 79.69 125 THR A C 1
ATOM 1016 O O . THR A 1 125 ? 7.674 -7.275 6.777 1.00 79.69 125 THR A O 1
ATOM 1019 N N . GLU A 1 126 ? 9.792 -7.795 7.311 1.00 84.94 126 GLU A N 1
ATOM 1020 C CA . GLU A 1 126 ? 9.533 -7.956 8.745 1.00 84.94 126 GLU A CA 1
ATOM 1021 C C . GLU A 1 126 ? 9.156 -6.631 9.416 1.00 84.94 126 GLU A C 1
ATOM 1023 O O . GLU A 1 126 ? 8.197 -6.587 10.188 1.00 84.94 126 GLU A O 1
ATOM 1028 N N . GLU A 1 127 ? 9.843 -5.530 9.099 1.00 84.00 127 GLU A N 1
ATOM 1029 C CA . GLU A 1 127 ? 9.477 -4.206 9.619 1.00 84.00 127 GLU A CA 1
ATOM 1030 C C . GLU A 1 127 ? 8.087 -3.780 9.141 1.00 84.00 127 GLU A C 1
ATOM 1032 O O . GLU A 1 127 ? 7.272 -3.337 9.947 1.00 84.00 127 GLU A O 1
ATOM 1037 N N . PHE A 1 128 ? 7.760 -4.010 7.866 1.00 86.06 128 PHE A N 1
ATOM 1038 C CA . PHE A 1 128 ? 6.419 -3.756 7.343 1.00 86.06 128 PHE A CA 1
ATOM 1039 C C . PHE A 1 128 ? 5.349 -4.527 8.127 1.00 86.06 128 PHE A C 1
ATOM 1041 O O . PHE A 1 128 ? 4.347 -3.953 8.560 1.00 86.06 128 PHE A O 1
ATOM 1048 N N . LYS A 1 129 ? 5.583 -5.823 8.352 1.00 88.94 129 LYS A N 1
ATOM 1049 C CA . LYS A 1 129 ? 4.675 -6.685 9.104 1.00 88.94 129 LYS A CA 1
ATOM 1050 C C . LYS A 1 129 ? 4.468 -6.181 10.532 1.00 88.94 129 LYS A C 1
ATOM 1052 O O . LYS A 1 129 ? 3.329 -6.126 10.993 1.00 88.94 129 LYS A O 1
ATOM 1057 N N . LYS A 1 130 ? 5.539 -5.774 11.223 1.00 90.69 130 LYS A N 1
ATOM 1058 C CA . LYS A 1 130 ? 5.451 -5.182 12.569 1.00 90.69 130 LYS A CA 1
ATOM 1059 C C . LYS A 1 130 ? 4.615 -3.905 12.571 1.00 90.69 130 LYS A C 1
ATOM 1061 O O . LYS A 1 130 ? 3.744 -3.768 13.425 1.00 90.69 130 LYS A O 1
ATOM 1066 N N . SER A 1 131 ? 4.826 -3.006 11.609 1.00 90.12 131 SER A N 1
ATOM 1067 C CA . SER A 1 131 ? 4.037 -1.773 11.491 1.00 90.12 131 SER A CA 1
ATOM 1068 C C . SER A 1 131 ? 2.559 -2.067 11.218 1.00 90.12 131 SER A C 1
ATOM 1070 O O . SER A 1 131 ? 1.688 -1.443 11.817 1.00 90.12 131 SER A O 1
ATOM 1072 N N . ALA A 1 132 ? 2.253 -3.049 10.364 1.00 91.69 132 ALA A N 1
ATOM 1073 C CA . ALA A 1 132 ? 0.878 -3.464 10.089 1.00 91.69 132 ALA A CA 1
ATOM 1074 C C . ALA A 1 132 ? 0.189 -4.074 11.324 1.00 91.69 132 ALA A C 1
ATOM 1076 O O . ALA A 1 132 ? -0.966 -3.747 11.595 1.00 91.69 132 ALA A O 1
ATOM 1077 N N . ILE A 1 133 ? 0.897 -4.906 12.100 1.00 94.88 133 ILE A N 1
ATOM 1078 C CA . ILE A 1 133 ? 0.406 -5.437 13.384 1.00 94.88 133 ILE A CA 1
ATOM 1079 C C . ILE A 1 133 ? 0.143 -4.290 14.363 1.00 94.88 133 ILE A C 1
ATOM 1081 O O . ILE A 1 133 ? -0.946 -4.208 14.925 1.00 94.88 133 ILE A O 1
ATOM 1085 N N . PHE A 1 134 ? 1.088 -3.358 14.502 1.00 95.19 134 PHE A N 1
ATOM 1086 C CA . PHE A 1 134 ? 0.927 -2.197 15.374 1.00 95.19 134 PHE A CA 1
ATOM 1087 C C . PHE A 1 134 ? -0.315 -1.373 15.010 1.00 95.19 134 PHE A C 1
ATOM 1089 O O . PHE A 1 134 ? -1.098 -1.030 15.891 1.00 95.19 134 PHE A O 1
ATOM 1096 N N . CYS A 1 135 ? -0.534 -1.101 13.721 1.00 94.12 135 CYS A N 1
ATOM 1097 C CA . CYS A 1 135 ? -1.701 -0.356 13.245 1.00 94.12 135 CYS A CA 1
ATOM 1098 C C . CYS A 1 135 ? -3.017 -1.137 13.358 1.00 94.12 135 CYS A C 1
ATOM 1100 O O . CYS A 1 135 ? -4.077 -0.524 13.425 1.00 94.12 135 CYS A O 1
ATOM 1102 N N . LYS A 1 136 ? -2.974 -2.474 13.389 1.00 96.44 136 LYS A N 1
ATOM 1103 C CA . LYS A 1 136 ? -4.144 -3.302 13.713 1.00 96.44 136 LYS A CA 1
ATOM 1104 C C . LYS A 1 136 ? -4.514 -3.171 15.192 1.00 96.44 136 LYS A C 1
ATOM 1106 O O . LYS A 1 136 ? -5.692 -3.080 15.521 1.00 96.44 136 LYS A O 1
ATOM 1111 N N . GLU A 1 137 ? -3.515 -3.179 16.071 1.00 97.56 137 GLU A N 1
ATOM 1112 C CA . GLU A 1 137 ? -3.691 -3.059 17.525 1.00 97.56 137 GLU A CA 1
ATOM 1113 C C . GLU A 1 137 ? -4.021 -1.622 17.961 1.00 97.56 137 GLU A C 1
ATOM 1115 O O . GLU A 1 137 ? -4.725 -1.421 18.947 1.00 97.56 137 GLU A O 1
ATOM 1120 N N . ASN A 1 138 ? -3.557 -0.630 17.197 1.00 96.94 138 ASN A N 1
ATOM 1121 C CA . ASN A 1 138 ? -3.743 0.800 17.438 1.00 96.94 138 ASN A CA 1
ATOM 1122 C C . ASN A 1 138 ? -4.340 1.466 16.185 1.00 96.94 138 ASN A C 1
ATOM 1124 O O . ASN A 1 138 ? -3.651 2.231 15.501 1.00 96.94 138 ASN A O 1
ATOM 1128 N N . PRO A 1 139 ? -5.598 1.148 15.830 1.00 94.50 139 PRO A N 1
ATOM 1129 C CA . PRO A 1 139 ? -6.191 1.623 14.591 1.00 94.50 139 PRO A CA 1
ATOM 1130 C C . PRO A 1 139 ? -6.346 3.151 14.587 1.00 94.50 139 PRO A C 1
ATOM 1132 O O . PRO A 1 139 ? -6.648 3.748 15.626 1.00 94.50 139 PRO A O 1
ATOM 1135 N N . PRO A 1 140 ? -6.184 3.805 13.421 1.00 93.25 140 PRO A N 1
ATOM 1136 C CA . PRO A 1 140 ? -6.480 5.224 13.289 1.00 93.25 140 PRO A CA 1
ATOM 1137 C C . PRO A 1 140 ? -7.957 5.501 13.605 1.00 93.25 140 PRO A C 1
ATOM 1139 O O . PRO A 1 140 ? -8.823 4.655 13.383 1.00 93.25 140 PRO A O 1
ATOM 1142 N N . SER A 1 141 ? -8.252 6.715 14.085 1.00 93.94 141 SER A N 1
ATOM 1143 C CA . SER A 1 141 ? -9.609 7.129 14.484 1.00 93.94 141 SER A CA 1
ATOM 1144 C C . SER A 1 141 ? -10.639 6.993 13.361 1.00 93.94 141 SER A C 1
ATOM 1146 O O . SER A 1 141 ? -11.795 6.660 13.607 1.00 93.94 141 SER A O 1
ATOM 1148 N N . VAL A 1 142 ? -10.203 7.229 12.125 1.00 93.75 142 VAL A N 1
ATOM 1149 C CA . VAL A 1 142 ? -10.956 6.950 10.905 1.00 93.75 142 VAL A CA 1
ATOM 1150 C C . VAL A 1 142 ? -10.258 5.801 10.201 1.00 93.75 142 VAL A C 1
ATOM 1152 O O . VAL A 1 142 ? -9.082 5.925 9.868 1.00 93.75 142 VAL A O 1
ATOM 1155 N N . LEU A 1 143 ? -10.966 4.700 9.955 1.00 94.50 143 LEU A N 1
ATOM 1156 C CA . LEU A 1 143 ? -10.448 3.577 9.177 1.00 94.50 143 LEU A CA 1
ATOM 1157 C C . LEU A 1 143 ? -10.729 3.801 7.692 1.00 94.50 143 LEU A C 1
ATOM 1159 O O . LEU A 1 143 ? -11.865 3.683 7.241 1.00 94.50 143 LEU A O 1
ATOM 1163 N N . SER A 1 144 ? -9.679 4.104 6.938 1.00 94.69 144 SER A N 1
ATOM 1164 C CA . SER A 1 144 ? -9.696 4.149 5.481 1.00 94.69 144 SER A CA 1
ATOM 1165 C C . SER A 1 144 ? -8.369 3.628 4.932 1.00 94.69 144 SER A C 1
ATOM 1167 O O . SER A 1 144 ? -7.368 3.599 5.658 1.00 94.69 144 SER A O 1
ATOM 1169 N N . PRO A 1 145 ? -8.318 3.242 3.648 1.00 93.06 145 PRO A N 1
ATOM 1170 C CA . PRO A 1 145 ? -7.070 2.906 2.977 1.00 93.06 145 PRO A CA 1
ATOM 1171 C C . PRO A 1 145 ? -5.979 3.946 3.206 1.00 93.06 145 PRO A C 1
ATOM 1173 O O . PRO A 1 145 ? -4.870 3.571 3.572 1.00 93.06 145 PRO A O 1
ATOM 1176 N N . PHE A 1 146 ? -6.307 5.240 3.106 1.00 91.25 146 PHE A N 1
ATOM 1177 C CA . PHE A 1 146 ? -5.374 6.341 3.349 1.00 91.25 146 PHE A CA 1
ATOM 1178 C C . PHE A 1 146 ? -4.841 6.405 4.789 1.00 91.25 146 PHE A C 1
ATOM 1180 O O . PHE A 1 146 ? -3.634 6.559 4.990 1.00 91.25 146 PHE A O 1
ATOM 1187 N N . THR A 1 147 ? -5.698 6.293 5.805 1.00 93.12 147 THR A N 1
ATOM 1188 C CA . THR A 1 147 ? -5.259 6.424 7.205 1.00 93.12 147 THR A CA 1
ATOM 1189 C C . THR A 1 147 ? -4.496 5.197 7.688 1.00 93.12 147 THR A C 1
ATOM 1191 O O . THR A 1 147 ? -3.505 5.336 8.402 1.00 93.12 147 THR A O 1
ATOM 1194 N N . VAL A 1 148 ? -4.899 3.999 7.252 1.00 92.75 148 VAL A N 1
ATOM 1195 C CA . VAL A 1 148 ? -4.164 2.750 7.503 1.00 92.75 148 VAL A CA 1
ATOM 1196 C C . VAL A 1 148 ? -2.787 2.828 6.866 1.00 92.75 148 VAL A C 1
ATOM 1198 O O . VAL A 1 148 ? -1.784 2.521 7.508 1.00 92.75 148 VAL A O 1
ATOM 1201 N N . ARG A 1 149 ? -2.735 3.330 5.629 1.00 88.88 149 ARG A N 1
ATOM 1202 C CA . ARG A 1 149 ? -1.502 3.687 4.937 1.00 88.88 149 ARG A CA 1
ATOM 1203 C C . ARG A 1 149 ? -0.642 4.582 5.822 1.00 88.88 149 ARG A C 1
ATOM 1205 O O . ARG A 1 149 ? 0.445 4.172 6.230 1.00 88.88 149 ARG A O 1
ATOM 1212 N N . LYS A 1 150 ? -1.122 5.777 6.143 1.00 87.69 150 LYS A N 1
ATOM 1213 C CA . LYS A 1 150 ? -0.379 6.758 6.938 1.00 87.69 150 LYS A CA 1
ATOM 1214 C C . LYS A 1 150 ? 0.177 6.151 8.234 1.00 87.69 150 LYS A C 1
ATOM 1216 O O . LYS A 1 150 ? 1.376 6.263 8.470 1.00 87.69 150 LYS A O 1
ATOM 1221 N N . CYS A 1 151 ? -0.640 5.397 8.975 1.00 90.50 151 CYS A N 1
ATOM 1222 C CA . CYS A 1 151 ? -0.211 4.694 10.184 1.00 90.50 151 CYS A CA 1
ATOM 1223 C C . CYS A 1 151 ? 0.968 3.743 9.929 1.00 90.50 151 CYS A C 1
ATOM 1225 O O . CYS A 1 151 ? 1.973 3.799 10.640 1.00 90.50 151 CYS A O 1
ATOM 1227 N N . ILE A 1 152 ? 0.873 2.884 8.907 1.00 88.38 152 ILE A N 1
ATOM 1228 C CA . ILE A 1 152 ? 1.945 1.939 8.575 1.00 88.38 152 ILE A CA 1
ATOM 1229 C C . ILE A 1 152 ? 3.214 2.708 8.213 1.00 88.38 152 ILE A C 1
ATOM 1231 O O . ILE A 1 152 ? 4.274 2.385 8.733 1.00 88.38 152 ILE A O 1
ATOM 1235 N N . SER A 1 153 ? 3.109 3.743 7.376 1.00 84.50 153 SER A N 1
ATOM 1236 C CA . SER A 1 153 ? 4.254 4.553 6.940 1.00 84.50 153 SER A CA 1
ATOM 1237 C C . SER A 1 153 ? 4.970 5.257 8.090 1.00 84.50 153 SER A C 1
ATOM 1239 O O . SER A 1 153 ? 6.193 5.349 8.067 1.00 84.50 153 SER A O 1
ATOM 1241 N N . GLU A 1 154 ? 4.231 5.779 9.067 1.00 85.44 154 GLU A N 1
ATOM 1242 C CA . GLU A 1 154 ? 4.790 6.489 10.226 1.00 85.44 154 GLU A CA 1
ATOM 1243 C C . GLU A 1 154 ? 5.468 5.532 11.216 1.00 85.44 154 GLU A C 1
ATOM 1245 O O . GLU A 1 154 ? 6.440 5.898 11.876 1.00 85.44 154 GLU A O 1
ATOM 1250 N N . ASN A 1 155 ? 4.992 4.286 11.286 1.00 86.44 155 ASN A N 1
ATOM 1251 C CA . ASN A 1 155 ? 5.548 3.240 12.147 1.00 86.44 155 ASN A CA 1
ATOM 1252 C C . ASN A 1 155 ? 6.533 2.321 11.417 1.00 86.44 155 ASN A C 1
ATOM 1254 O O . ASN A 1 155 ? 7.055 1.373 12.009 1.00 86.44 155 ASN A O 1
ATOM 1258 N N . TYR A 1 156 ? 6.788 2.582 10.138 1.00 79.69 156 TYR A N 1
ATOM 1259 C CA . TYR A 1 156 ? 7.746 1.851 9.332 1.00 79.69 156 TYR A CA 1
ATOM 1260 C C . TYR A 1 156 ? 9.142 2.422 9.553 1.00 79.69 156 TYR A C 1
ATOM 1262 O O . TYR A 1 156 ? 9.503 3.479 9.032 1.00 79.69 156 TYR A O 1
ATOM 1270 N N . ARG A 1 157 ? 9.955 1.721 10.345 1.00 69.94 157 ARG A N 1
ATOM 1271 C CA . ARG A 1 157 ? 11.356 2.092 10.530 1.00 69.94 157 ARG A CA 1
ATOM 1272 C C . ARG A 1 157 ? 12.173 1.535 9.376 1.00 69.94 157 ARG A C 1
ATOM 1274 O O . ARG A 1 157 ? 12.480 0.349 9.331 1.00 69.94 157 ARG A O 1
ATOM 1281 N N . LEU A 1 158 ? 12.593 2.415 8.469 1.00 62.22 158 LEU A N 1
ATOM 1282 C CA . LEU A 1 158 ? 13.724 2.104 7.604 1.00 62.22 158 LEU A CA 1
ATOM 1283 C C . LEU A 1 158 ? 14.928 1.850 8.512 1.00 62.22 158 LEU A C 1
ATOM 1285 O O . LEU A 1 158 ? 15.376 2.753 9.221 1.00 62.22 158 LEU A O 1
ATOM 1289 N N . SER A 1 159 ? 15.421 0.612 8.522 1.00 48.66 159 SER A N 1
ATOM 1290 C CA . SER A 1 159 ? 16.677 0.264 9.177 1.00 48.66 159 SER A CA 1
ATOM 1291 C C . SER A 1 159 ? 17.739 1.288 8.788 1.00 48.66 159 SER A C 1
ATOM 1293 O O . SER A 1 159 ? 18.051 1.485 7.611 1.00 48.66 159 SER A O 1
ATOM 1295 N N . SER A 1 160 ? 18.280 1.982 9.787 1.00 38.66 160 SER A N 1
ATOM 1296 C CA . SER A 1 160 ? 19.201 3.116 9.651 1.00 38.66 160 SER A CA 1
ATOM 1297 C C . SER A 1 160 ? 20.552 2.764 9.008 1.00 38.66 160 SER A C 1
ATOM 1299 O O . SER A 1 160 ? 21.445 3.607 8.944 1.00 38.66 160 SER A O 1
ATOM 1301 N N . ARG A 1 161 ? 20.722 1.539 8.494 1.00 41.00 161 ARG A N 1
ATOM 1302 C CA . ARG A 1 161 ? 21.896 1.124 7.715 1.00 41.00 161 ARG A CA 1
ATOM 1303 C C . ARG A 1 161 ? 21.865 1.559 6.251 1.00 41.00 161 ARG A C 1
ATOM 1305 O O . ARG A 1 161 ? 22.921 1.554 5.634 1.00 41.00 161 ARG A O 1
ATOM 1312 N N . ALA A 1 162 ? 20.716 1.972 5.713 1.00 41.69 162 ALA A N 1
ATOM 1313 C CA . ALA A 1 162 ? 20.602 2.390 4.310 1.00 41.69 162 ALA A CA 1
ATOM 1314 C C . ALA A 1 162 ? 20.866 3.892 4.064 1.00 41.69 162 ALA A C 1
ATOM 1316 O O . ALA A 1 162 ? 20.833 4.336 2.922 1.00 41.69 162 ALA A O 1
ATOM 1317 N N . VAL A 1 163 ? 21.139 4.684 5.110 1.00 37.84 163 VAL A N 1
ATOM 1318 C CA . VAL A 1 163 ? 21.440 6.124 4.985 1.00 37.84 163 VAL A CA 1
ATOM 1319 C C . VAL A 1 163 ? 22.798 6.423 5.620 1.00 37.84 163 VAL A C 1
ATOM 1321 O O . VAL A 1 163 ? 22.918 7.124 6.621 1.00 37.84 163 VAL A O 1
ATOM 1324 N N . LYS A 1 164 ? 23.847 5.832 5.051 1.00 31.55 164 LYS A N 1
ATOM 1325 C CA . LYS A 1 164 ? 25.211 6.363 5.140 1.00 31.55 164 LYS A CA 1
ATOM 1326 C C . LYS A 1 164 ? 25.856 6.270 3.763 1.00 31.55 164 LYS A C 1
ATOM 1328 O O . LYS A 1 164 ? 26.616 5.347 3.496 1.00 31.55 164 LYS A O 1
ATOM 1333 N N . THR A 1 165 ? 25.542 7.249 2.928 1.00 33.38 165 THR A N 1
ATOM 1334 C CA . THR A 1 165 ? 26.385 7.710 1.820 1.00 33.38 165 THR A CA 1
ATOM 1335 C C . THR A 1 165 ? 26.232 9.211 1.734 1.00 33.38 165 THR A C 1
ATOM 1337 O O . THR A 1 165 ? 25.063 9.642 1.607 1.00 33.38 165 THR A O 1
#